Protein AF-A0A4Q5QQH4-F1 (afdb_monomer_lite)

Foldseek 3Di:
DQVLLVQQCQDPLANLHGPADPVDGDCVVRVSVVVRDDDDDDADPPRDDDDDPNDRDDDDDPDDDDDDDDDDDDLVCLLVVLVNQLSNCCVPPVVVNVVSSVVSVVVSVVRVVVVVVD

Sequence (118 aa):
MPDQMPFLYPRADNQKASSANTSAPDYAQFPLFREAKAVRVTVEEGATILFPTKWWHTTKTHEPSILVGRVHLNEWNWTDFNRDNFELRRHKHPAVALATLAYGTVLGHWLKMQEKFA

pLDDT: mean 92.75, std 4.62, range [63.94, 97.62]

Radius of gyration: 17.7 Å; chains: 1; bounding box: 36×33×48 Å

Structure (mmCIF, N/CA/C/O backbone):
data_AF-A0A4Q5QQH4-F1
#
_entry.id   AF-A0A4Q5QQH4-F1
#
loop_
_atom_site.group_PDB
_atom_site.id
_atom_site.type_symbol
_atom_site.label_atom_id
_atom_site.label_alt_id
_atom_site.label_comp_id
_atom_site.label_asym_id
_atom_site.label_entity_id
_atom_site.label_seq_id
_atom_site.pdbx_PDB_ins_code
_atom_site.Cartn_x
_atom_site.Cartn_y
_atom_site.Cartn_z
_atom_site.occupancy
_atom_site.B_iso_or_equiv
_atom_site.auth_seq_id
_atom_site.auth_comp_id
_atom_site.auth_asym_id
_atom_site.auth_atom_id
_atom_site.pdbx_PDB_model_num
ATOM 1 N N . MET A 1 1 ? -3.219 -4.199 -4.464 1.00 83.44 1 MET A N 1
ATOM 2 C CA . MET A 1 1 ? -3.555 -5.347 -3.590 1.00 83.44 1 MET A CA 1
ATOM 3 C C . MET A 1 1 ? -2.274 -6.038 -3.109 1.00 83.44 1 MET A C 1
ATOM 5 O O . MET A 1 1 ? -1.259 -5.861 -3.779 1.00 83.44 1 MET A O 1
ATOM 9 N N . PRO A 1 2 ? -2.261 -6.766 -1.974 1.00 87.69 2 PRO A N 1
ATOM 10 C CA . PRO A 1 2 ? -1.042 -7.385 -1.430 1.00 87.69 2 PRO A CA 1
ATOM 11 C C . PRO A 1 2 ? -0.406 -8.454 -2.339 1.00 87.69 2 PRO A C 1
ATOM 13 O O . PRO A 1 2 ? 0.814 -8.529 -2.435 1.00 87.69 2 PRO A O 1
ATOM 16 N N . ASP A 1 3 ? -1.222 -9.223 -3.059 1.00 92.81 3 ASP A N 1
ATOM 17 C CA . ASP A 1 3 ? -0.831 -10.233 -4.058 1.00 92.81 3 ASP A CA 1
ATOM 18 C C . ASP A 1 3 ? -0.069 -9.650 -5.258 1.00 92.81 3 ASP A C 1
ATOM 20 O O . ASP A 1 3 ? 0.637 -10.371 -5.954 1.00 92.81 3 ASP A O 1
ATOM 24 N N . GLN A 1 4 ? -0.160 -8.337 -5.475 1.00 93.50 4 GLN A N 1
ATOM 25 C CA . GLN A 1 4 ? 0.539 -7.646 -6.559 1.00 93.50 4 GLN A CA 1
ATOM 26 C C . GLN A 1 4 ? 2.021 -7.392 -6.241 1.00 93.50 4 GLN A C 1
ATOM 28 O O . GLN A 1 4 ? 2.754 -6.944 -7.116 1.00 93.50 4 GLN A O 1
ATOM 33 N N . MET A 1 5 ? 2.482 -7.663 -5.010 1.00 92.75 5 MET A N 1
ATOM 34 C CA . MET A 1 5 ? 3.855 -7.389 -4.559 1.00 92.75 5 MET A CA 1
ATOM 35 C C . MET A 1 5 ? 4.956 -7.848 -5.541 1.00 92.75 5 MET A C 1
ATOM 37 O O . MET A 1 5 ? 5.870 -7.053 -5.770 1.00 92.75 5 MET A O 1
ATOM 41 N N . PRO A 1 6 ? 4.893 -9.043 -6.170 1.00 94.12 6 PRO A N 1
ATOM 42 C CA . PRO A 1 6 ? 5.919 -9.479 -7.124 1.00 94.12 6 PRO A CA 1
ATOM 43 C C . PRO A 1 6 ? 6.061 -8.569 -8.353 1.00 94.12 6 PRO A C 1
ATOM 45 O O . PRO A 1 6 ? 7.127 -8.517 -8.960 1.00 94.12 6 PRO A O 1
ATOM 48 N N . PHE A 1 7 ? 5.009 -7.830 -8.707 1.00 96.94 7 PHE A N 1
ATOM 49 C CA . PHE A 1 7 ? 4.978 -6.930 -9.861 1.00 96.94 7 PHE A CA 1
ATOM 50 C C . PHE A 1 7 ? 5.424 -5.504 -9.518 1.00 96.94 7 PHE A C 1
ATOM 52 O O . PHE A 1 7 ? 5.631 -4.698 -10.418 1.00 96.94 7 PHE A O 1
ATOM 59 N N . LEU A 1 8 ? 5.559 -5.171 -8.228 1.00 96.25 8 LEU A N 1
ATOM 60 C CA . LEU A 1 8 ? 5.728 -3.796 -7.737 1.00 96.25 8 LEU A CA 1
ATOM 61 C C . LEU A 1 8 ? 7.153 -3.466 -7.278 1.00 96.25 8 LEU A C 1
ATOM 63 O O . LEU A 1 8 ? 7.395 -2.364 -6.800 1.00 96.25 8 LEU A O 1
ATOM 67 N N . TYR A 1 9 ? 8.097 -4.397 -7.429 1.00 96.19 9 TYR A N 1
ATOM 68 C CA . TYR A 1 9 ? 9.531 -4.176 -7.197 1.00 96.19 9 TYR A CA 1
ATOM 69 C C . TYR A 1 9 ? 9.860 -3.404 -5.899 1.00 96.19 9 TYR A C 1
ATOM 71 O O . TYR A 1 9 ? 10.420 -2.301 -5.971 1.00 96.19 9 TYR A O 1
ATOM 79 N N . PRO A 1 10 ? 9.527 -3.947 -4.709 1.00 94.12 10 PRO A N 1
ATOM 80 C CA . PRO A 1 10 ? 9.810 -3.293 -3.434 1.00 94.12 10 PRO A CA 1
ATOM 81 C C . PRO A 1 10 ? 11.286 -2.914 -3.306 1.00 94.12 10 PRO A C 1
ATOM 83 O O . PRO A 1 10 ? 12.171 -3.705 -3.639 1.00 94.12 10 PRO A O 1
ATOM 86 N N . ARG A 1 11 ? 11.569 -1.710 -2.811 1.00 92.25 11 ARG A N 1
ATOM 87 C CA . ARG A 1 11 ? 12.949 -1.264 -2.622 1.00 92.25 11 ARG A CA 1
ATOM 88 C C . ARG A 1 11 ? 13.611 -2.030 -1.479 1.00 92.25 11 ARG A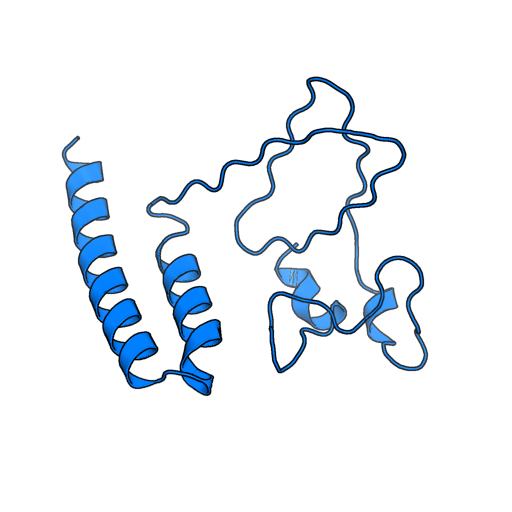 C 1
ATOM 90 O O . ARG A 1 11 ? 12.988 -2.309 -0.456 1.00 92.25 11 ARG A O 1
ATOM 97 N N . ALA A 1 12 ? 14.904 -2.310 -1.625 1.00 87.88 12 ALA A N 1
ATOM 98 C CA . ALA A 1 12 ? 15.679 -3.015 -0.604 1.00 87.88 12 ALA A CA 1
ATOM 99 C C . ALA A 1 12 ? 15.823 -2.211 0.705 1.00 87.88 12 ALA A C 1
ATOM 101 O O . ALA A 1 12 ? 15.874 -2.800 1.780 1.00 87.88 12 ALA A O 1
ATOM 102 N N . ASP A 1 13 ? 15.868 -0.877 0.620 1.00 86.31 13 ASP A N 1
ATOM 103 C CA . ASP A 1 13 ? 15.969 0.030 1.772 1.00 86.31 13 ASP A CA 1
ATOM 104 C C . ASP A 1 13 ? 14.614 0.310 2.440 1.00 86.31 13 ASP A C 1
ATOM 106 O O . ASP A 1 13 ? 14.558 0.632 3.628 1.00 86.31 13 ASP A O 1
ATOM 110 N N . ASN A 1 14 ? 13.522 0.188 1.684 1.00 87.69 14 ASN A N 1
ATOM 111 C CA . ASN A 1 14 ? 12.161 0.357 2.169 1.00 87.69 14 ASN A CA 1
ATOM 112 C C . ASN A 1 14 ? 11.188 -0.495 1.348 1.00 87.69 14 ASN A C 1
ATOM 114 O O . ASN A 1 14 ? 10.673 -0.059 0.317 1.00 87.69 14 ASN A O 1
ATOM 118 N N . GLN A 1 15 ? 10.859 -1.679 1.862 1.00 88.50 15 GLN A N 1
ATOM 119 C CA . GLN A 1 15 ? 9.959 -2.621 1.190 1.00 88.50 15 GLN A CA 1
ATOM 120 C C . GLN A 1 15 ? 8.512 -2.113 1.043 1.00 88.50 15 GLN A C 1
ATOM 122 O O . GLN A 1 15 ? 7.704 -2.750 0.374 1.00 88.50 15 GLN A O 1
ATOM 127 N N . LYS A 1 16 ? 8.167 -0.961 1.634 1.00 89.00 16 LYS A N 1
ATOM 128 C CA . LYS A 1 16 ? 6.860 -0.306 1.462 1.00 89.00 16 LYS A CA 1
ATOM 129 C C . LYS A 1 16 ? 6.794 0.596 0.232 1.00 89.00 16 LYS A C 1
ATOM 131 O O . LYS A 1 16 ? 5.723 1.095 -0.099 1.00 89.0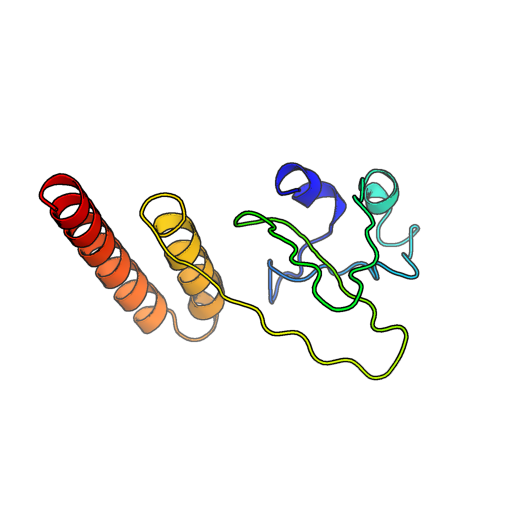0 16 LYS A O 1
ATOM 136 N N . ALA A 1 17 ? 7.930 0.849 -0.413 1.00 92.31 17 ALA A N 1
ATOM 137 C CA . ALA A 1 17 ? 8.034 1.706 -1.581 1.00 92.31 17 ALA A CA 1
ATOM 138 C C . ALA A 1 17 ? 8.454 0.889 -2.807 1.00 92.31 17 ALA A C 1
ATOM 140 O O . ALA A 1 17 ? 9.323 0.024 -2.722 1.00 92.31 17 ALA A O 1
ATOM 141 N N . SER A 1 18 ? 7.834 1.186 -3.947 1.00 95.50 18 SER A N 1
ATOM 142 C CA . SER A 1 18 ? 8.184 0.604 -5.245 1.00 95.50 18 SER A CA 1
ATOM 143 C C . SER A 1 18 ? 9.454 1.257 -5.791 1.00 95.50 18 SER A C 1
ATOM 145 O O . SER A 1 18 ? 9.663 2.461 -5.628 1.00 95.50 18 SER A O 1
ATOM 147 N N . SER A 1 19 ? 10.290 0.465 -6.457 1.00 96.00 19 SER A N 1
ATOM 148 C CA . SER A 1 19 ? 11.421 0.957 -7.255 1.00 96.00 19 SER A CA 1
ATOM 149 C C . SER A 1 19 ? 10.968 1.441 -8.635 1.00 96.00 19 SER A C 1
ATOM 151 O O . SER A 1 19 ? 11.599 2.318 -9.218 1.00 96.00 19 SER A O 1
ATOM 153 N N . ALA A 1 20 ? 9.860 0.897 -9.144 1.00 95.38 20 ALA A N 1
ATOM 154 C CA . ALA A 1 20 ? 9.259 1.318 -10.400 1.00 95.38 20 ALA A CA 1
ATOM 155 C C . ALA A 1 20 ? 8.460 2.618 -10.218 1.00 95.38 20 ALA A C 1
ATOM 157 O O . ALA A 1 20 ? 7.686 2.756 -9.262 1.00 95.38 20 ALA A O 1
ATOM 158 N N . ASN A 1 21 ? 8.605 3.549 -11.165 1.00 93.56 21 ASN A N 1
ATOM 159 C CA . ASN A 1 21 ? 7.742 4.724 -11.263 1.00 93.56 21 ASN A CA 1
ATOM 160 C C . ASN A 1 21 ? 6.335 4.290 -11.700 1.00 93.56 21 ASN A C 1
ATOM 162 O O . ASN A 1 21 ? 6.151 3.762 -12.791 1.00 93.56 21 ASN A O 1
ATOM 166 N N . THR A 1 22 ? 5.332 4.536 -10.861 1.00 91.88 22 THR A N 1
ATOM 167 C CA . THR A 1 22 ? 3.946 4.106 -11.100 1.00 91.88 22 THR A CA 1
ATOM 168 C C . THR A 1 22 ? 3.221 4.925 -12.172 1.00 91.88 22 THR A C 1
ATOM 170 O O . THR A 1 22 ? 2.243 4.449 -12.745 1.00 91.88 22 THR A O 1
ATOM 173 N N . SER A 1 23 ? 3.677 6.153 -12.440 1.00 91.00 23 SER A N 1
ATOM 174 C CA . SER A 1 23 ? 3.064 7.080 -13.404 1.00 91.00 23 SER A CA 1
ATOM 175 C C . SER A 1 23 ? 3.668 6.977 -14.806 1.00 91.00 23 SER A C 1
ATOM 177 O O . SER A 1 23 ? 2.969 7.185 -15.794 1.00 91.00 23 SER A O 1
ATOM 179 N N . ALA A 1 24 ? 4.950 6.619 -14.880 1.00 94.69 24 ALA A N 1
ATOM 180 C CA . ALA A 1 24 ? 5.704 6.414 -16.111 1.00 94.69 24 ALA A CA 1
ATOM 181 C C . ALA A 1 24 ? 6.696 5.248 -15.911 1.00 94.69 24 ALA A C 1
ATOM 183 O O . ALA A 1 24 ? 7.871 5.496 -15.629 1.00 94.69 24 ALA A O 1
ATOM 184 N N . PRO A 1 25 ? 6.233 3.984 -15.973 1.00 95.56 25 PRO A N 1
ATOM 185 C CA . PRO A 1 25 ? 7.071 2.828 -15.666 1.00 95.56 25 PRO A CA 1
ATOM 186 C C . PRO A 1 25 ? 8.101 2.564 -16.766 1.00 95.56 25 PRO A C 1
ATOM 188 O O . PRO A 1 25 ? 7.750 2.490 -17.945 1.00 95.56 25 PRO A O 1
ATOM 191 N N . ASP A 1 26 ? 9.358 2.344 -16.378 1.00 97.19 26 ASP A N 1
ATOM 192 C CA . ASP A 1 26 ? 10.369 1.779 -17.273 1.00 97.19 26 ASP A CA 1
ATOM 193 C C . ASP A 1 26 ? 10.186 0.259 -17.335 1.00 97.19 26 ASP A C 1
ATOM 195 O O . ASP A 1 26 ? 10.615 -0.479 -16.450 1.00 97.19 26 ASP A O 1
ATOM 199 N N . TYR A 1 27 ? 9.529 -0.222 -18.388 1.00 97.31 27 TYR A N 1
ATOM 200 C CA . TYR A 1 27 ? 9.288 -1.652 -18.571 1.00 97.31 27 TYR A CA 1
ATOM 201 C C . TYR A 1 27 ? 10.508 -2.440 -19.065 1.00 97.31 27 TYR A C 1
ATOM 203 O O . TYR A 1 27 ? 10.446 -3.668 -19.081 1.00 97.31 27 TYR A O 1
ATOM 211 N N . ALA A 1 28 ? 11.588 -1.779 -19.496 1.00 97.62 28 ALA A N 1
ATOM 212 C CA . ALA A 1 28 ? 12.844 -2.469 -19.776 1.00 97.62 28 ALA A CA 1
ATOM 213 C C . ALA A 1 28 ? 13.534 -2.842 -18.457 1.00 97.62 28 ALA A C 1
ATOM 215 O O . ALA A 1 28 ? 14.019 -3.963 -18.311 1.00 97.62 28 ALA A O 1
ATOM 216 N N . GLN A 1 29 ? 13.501 -1.935 -17.475 1.00 96.88 29 GLN A N 1
ATOM 217 C CA . GLN A 1 29 ? 14.034 -2.177 -16.133 1.00 96.88 29 GLN A CA 1
ATOM 218 C C . GLN A 1 29 ? 13.084 -3.004 -15.243 1.00 96.88 29 GLN A C 1
ATOM 220 O O . GLN A 1 29 ? 13.539 -3.852 -14.474 1.00 96.88 29 GLN A O 1
ATOM 225 N N . PHE A 1 30 ? 11.769 -2.786 -15.352 1.00 97.62 30 PHE A N 1
ATOM 226 C CA . PHE A 1 30 ? 10.730 -3.388 -14.504 1.00 97.62 30 PHE A CA 1
ATOM 227 C C . PHE A 1 30 ? 9.662 -4.129 -15.335 1.00 97.62 30 PHE A C 1
ATOM 229 O O . PHE A 1 30 ? 8.486 -3.750 -15.330 1.00 97.62 30 PHE A O 1
ATOM 236 N N . PRO A 1 31 ? 10.028 -5.193 -16.073 1.00 97.44 31 PRO A N 1
ATOM 237 C CA . PRO A 1 31 ? 9.136 -5.840 -17.039 1.00 97.44 31 PRO A CA 1
ATOM 238 C C . PRO A 1 31 ? 7.853 -6.421 -16.429 1.00 97.44 31 PRO A C 1
ATOM 240 O O . PRO A 1 31 ? 6.795 -6.342 -17.052 1.00 97.44 31 PRO A O 1
ATOM 243 N N . LEU A 1 32 ? 7.912 -6.947 -15.201 1.00 97.12 32 LEU A N 1
ATOM 244 C CA . LEU A 1 32 ? 6.760 -7.529 -14.503 1.00 97.12 32 LEU A CA 1
ATOM 245 C C . LEU A 1 32 ? 5.724 -6.479 -14.088 1.00 97.12 32 LEU A C 1
ATOM 247 O O . LEU A 1 32 ? 4.584 -6.834 -13.805 1.00 97.12 32 LEU A O 1
ATOM 251 N N . PHE A 1 33 ? 6.077 -5.189 -14.096 1.00 97.00 33 PHE A N 1
ATOM 252 C CA . PHE A 1 33 ? 5.145 -4.115 -13.751 1.00 97.00 33 PHE A CA 1
ATOM 253 C C . PHE A 1 33 ? 3.990 -4.016 -14.762 1.00 97.00 33 PHE A C 1
ATOM 255 O O . PHE A 1 33 ? 2.936 -3.477 -14.440 1.00 97.00 33 PHE A O 1
ATOM 262 N N . ARG A 1 34 ? 4.149 -4.586 -15.968 1.00 96.38 34 ARG A N 1
ATOM 263 C CA . ARG A 1 34 ? 3.069 -4.723 -16.963 1.00 96.38 34 ARG A CA 1
ATOM 264 C C . ARG A 1 34 ? 1.892 -5.559 -16.461 1.00 96.38 34 ARG A C 1
ATOM 266 O O . ARG A 1 34 ? 0.765 -5.316 -16.876 1.00 96.38 34 ARG A O 1
ATOM 273 N N . GLU A 1 35 ? 2.154 -6.504 -15.562 1.00 96.88 35 GLU A N 1
ATOM 274 C CA . GLU A 1 35 ? 1.139 -7.395 -14.993 1.00 96.88 35 GLU A CA 1
ATOM 275 C C . GLU A 1 35 ? 0.442 -6.786 -13.767 1.00 96.88 35 GLU A C 1
ATOM 277 O O . GLU A 1 35 ? -0.555 -7.327 -13.279 1.00 96.88 35 GLU A O 1
ATOM 282 N N . ALA A 1 36 ? 0.940 -5.650 -13.264 1.00 95.75 36 ALA A N 1
ATOM 283 C CA . ALA A 1 36 ? 0.368 -4.986 -12.105 1.00 95.75 36 ALA A CA 1
ATOM 284 C C . ALA A 1 36 ? -1.023 -4.416 -12.433 1.00 95.75 36 ALA A C 1
ATOM 286 O O . ALA A 1 36 ? -1.193 -3.557 -13.301 1.00 95.75 36 ALA A O 1
ATOM 287 N N . LYS A 1 37 ? -2.036 -4.855 -11.685 1.00 94.31 37 LYS A N 1
ATOM 288 C CA . LYS A 1 37 ? -3.423 -4.395 -11.811 1.00 94.31 37 LYS A CA 1
ATOM 289 C C . LYS A 1 37 ? -3.730 -3.343 -10.753 1.00 94.31 37 LYS A C 1
ATOM 291 O O . LYS A 1 37 ? -3.633 -3.596 -9.551 1.00 94.31 37 LYS A O 1
ATOM 296 N N . ALA A 1 38 ? -4.142 -2.163 -11.211 1.00 92.38 38 ALA A N 1
ATOM 297 C CA . ALA A 1 38 ? -4.508 -1.046 -10.352 1.00 92.38 38 ALA A CA 1
ATOM 298 C C . ALA A 1 38 ? -6.023 -0.819 -10.343 1.00 92.38 38 ALA A C 1
ATOM 300 O O . ALA A 1 38 ? -6.654 -0.745 -11.395 1.00 92.38 38 ALA A O 1
ATOM 301 N N . VAL A 1 39 ? -6.579 -0.618 -9.149 1.00 93.25 39 VAL A N 1
ATOM 302 C CA . VAL A 1 39 ? -7.870 0.058 -8.984 1.00 93.25 39 VAL A CA 1
ATOM 303 C C . VAL A 1 39 ? -7.582 1.557 -8.975 1.00 93.25 39 VAL A C 1
ATOM 305 O O . VAL A 1 39 ? -6.744 2.012 -8.198 1.00 93.25 39 VAL A O 1
ATOM 308 N N . ARG A 1 40 ? -8.232 2.317 -9.862 1.00 94.31 40 ARG A N 1
ATOM 309 C CA . ARG A 1 40 ? -8.068 3.774 -9.969 1.00 94.31 40 ARG A CA 1
ATOM 310 C C . ARG A 1 40 ? -9.361 4.464 -9.566 1.00 94.31 40 ARG A C 1
ATOM 312 O O . ARG A 1 40 ? -10.427 4.084 -10.038 1.00 94.31 40 ARG A O 1
ATOM 319 N N . VAL A 1 41 ? -9.242 5.470 -8.711 1.00 94.88 41 VAL A N 1
ATOM 320 C CA . VAL A 1 41 ? -10.360 6.275 -8.221 1.00 94.88 41 VAL A CA 1
ATOM 321 C C . VAL A 1 41 ? -9.904 7.721 -8.067 1.00 94.88 41 VAL A C 1
ATOM 323 O O . VAL A 1 41 ? -8.772 7.963 -7.644 1.00 94.88 41 VAL A O 1
ATOM 326 N N . THR A 1 42 ? -10.780 8.661 -8.410 1.00 96.00 42 THR A N 1
ATOM 327 C CA . THR A 1 42 ? -10.632 10.072 -8.042 1.00 96.00 42 THR A CA 1
ATOM 328 C C . THR A 1 42 ? -11.422 10.298 -6.761 1.00 96.00 42 THR A C 1
ATOM 330 O O . THR A 1 42 ? -12.584 9.903 -6.673 1.00 96.00 42 THR A O 1
ATOM 333 N N . VAL A 1 43 ? -10.770 10.860 -5.745 1.00 96.00 43 VAL A N 1
ATOM 334 C CA . VAL A 1 43 ? -11.403 11.160 -4.457 1.00 96.00 43 VAL A CA 1
ATOM 335 C C . VAL A 1 43 ? -11.806 12.623 -4.471 1.00 96.00 43 VAL A C 1
ATOM 337 O O . VAL A 1 43 ? -10.945 13.493 -4.387 1.00 96.00 43 VAL A O 1
ATOM 340 N N . GLU A 1 44 ? -13.105 12.856 -4.602 1.00 96.38 44 GLU A N 1
ATOM 341 C CA . GLU A 1 44 ? -13.701 14.192 -4.569 1.00 96.38 44 GLU A CA 1
ATOM 342 C C . GLU A 1 44 ? -13.904 14.681 -3.126 1.00 96.38 44 GLU A C 1
ATOM 344 O O . GLU A 1 44 ? -13.797 13.913 -2.162 1.00 96.38 44 GLU A O 1
ATOM 349 N N . GLU A 1 45 ? -14.225 15.965 -2.964 1.00 96.81 45 GLU A N 1
ATOM 350 C CA . GLU A 1 45 ? -14.543 16.551 -1.661 1.00 96.81 45 GLU A CA 1
ATOM 351 C C . GLU A 1 45 ? -15.655 15.768 -0.937 1.00 96.81 45 GLU A C 1
ATOM 353 O O . GLU A 1 45 ? -16.664 15.371 -1.521 1.00 96.81 45 GLU A O 1
ATOM 358 N N . GLY A 1 46 ? -15.455 15.514 0.360 1.00 96.62 46 GLY A N 1
ATOM 359 C CA . GLY A 1 46 ? -16.389 14.754 1.195 1.00 96.62 46 GLY A CA 1
ATOM 360 C C . GLY A 1 46 ? -16.344 13.234 0.995 1.00 96.62 46 GLY A C 1
ATOM 361 O O . GLY A 1 46 ? -16.897 12.499 1.817 1.00 96.62 46 GLY A O 1
ATOM 362 N N . ALA A 1 47 ? -15.659 12.728 -0.036 1.00 96.56 47 ALA A N 1
ATOM 363 C CA . ALA A 1 47 ? -15.504 11.295 -0.236 1.00 96.56 47 ALA A CA 1
ATOM 364 C C . ALA A 1 47 ? -14.513 10.689 0.769 1.00 96.56 47 ALA A C 1
ATOM 366 O O . ALA A 1 47 ? -13.512 11.289 1.159 1.00 96.56 47 ALA A O 1
ATOM 367 N N . THR A 1 48 ? -14.784 9.449 1.171 1.00 95.56 48 THR A N 1
ATOM 368 C CA . THR A 1 48 ? -13.894 8.663 2.029 1.00 95.56 48 THR A CA 1
ATOM 369 C C . THR A 1 48 ? -13.470 7.406 1.292 1.00 95.56 48 THR A C 1
ATOM 371 O O . THR A 1 48 ? -14.308 6.673 0.769 1.00 95.56 48 THR A O 1
ATOM 374 N N . ILE A 1 49 ? -12.167 7.135 1.287 1.00 95.19 49 ILE A N 1
ATOM 375 C CA . ILE A 1 49 ? -11.613 5.876 0.793 1.00 95.19 49 ILE A CA 1
ATOM 376 C C . ILE A 1 49 ? -11.055 5.054 1.948 1.00 95.19 49 ILE A C 1
ATOM 378 O O . ILE A 1 49 ? -10.452 5.585 2.880 1.00 95.19 49 ILE A O 1
ATOM 382 N N . LEU A 1 50 ? -11.235 3.739 1.859 1.00 93.44 50 LEU A N 1
ATOM 383 C CA . LEU A 1 50 ? -10.647 2.772 2.773 1.00 93.44 50 LEU A CA 1
ATOM 384 C C . LEU A 1 50 ? -9.821 1.783 1.960 1.00 93.44 50 LEU A C 1
ATOM 386 O O . LEU A 1 50 ? -10.318 1.179 1.012 1.00 93.44 50 LEU A O 1
ATOM 390 N N . PHE A 1 51 ? -8.567 1.596 2.356 1.00 91.06 51 PHE A N 1
ATOM 391 C 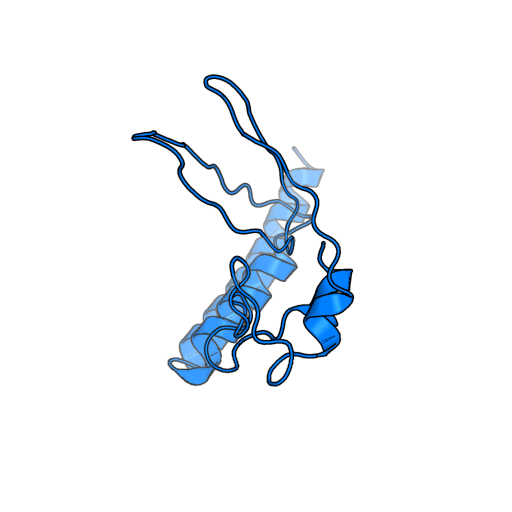CA . PHE A 1 51 ? -7.720 0.531 1.838 1.00 91.06 51 PHE A CA 1
ATOM 392 C C . PHE A 1 51 ? -7.193 -0.309 3.011 1.00 91.06 51 PHE A C 1
ATOM 394 O O . PHE A 1 51 ? -6.666 0.248 3.977 1.00 91.06 51 PHE A O 1
ATOM 401 N N . PRO A 1 52 ? -7.352 -1.643 2.965 1.00 91.00 52 PRO A N 1
ATOM 402 C CA . PRO A 1 52 ? -6.851 -2.538 4.001 1.00 91.00 52 PRO A CA 1
ATOM 403 C C . PRO A 1 52 ? -5.330 -2.486 4.186 1.00 91.00 52 PRO A C 1
ATOM 405 O O . PRO A 1 52 ? -4.570 -2.050 3.318 1.00 91.00 52 PRO A O 1
ATOM 408 N N . THR A 1 53 ? -4.871 -3.017 5.319 1.00 91.56 53 THR A N 1
ATOM 409 C CA . THR A 1 53 ? -3.446 -3.220 5.608 1.00 91.56 53 THR A CA 1
ATOM 410 C C . THR A 1 53 ? -2.747 -3.962 4.456 1.00 91.56 53 THR A C 1
ATOM 412 O O . THR A 1 53 ? -3.330 -4.842 3.823 1.00 91.56 53 THR A O 1
ATOM 415 N N . LYS A 1 54 ? -1.491 -3.587 4.168 1.00 90.81 54 LYS A N 1
ATOM 416 C CA . LYS A 1 54 ? -0.649 -4.092 3.057 1.00 90.81 54 LYS A CA 1
ATOM 417 C C . LYS A 1 54 ? -1.112 -3.748 1.636 1.00 90.81 54 LYS A C 1
ATOM 419 O O . LYS A 1 54 ? -0.489 -4.192 0.670 1.00 90.81 54 LYS A O 1
ATOM 424 N N . TRP A 1 55 ? -2.159 -2.944 1.458 1.00 93.69 55 TRP A N 1
ATOM 425 C CA . TRP A 1 55 ? -2.505 -2.473 0.122 1.00 93.69 55 TRP A CA 1
ATOM 426 C C . TRP A 1 55 ? -1.519 -1.420 -0.373 1.00 93.69 55 TRP A C 1
ATOM 428 O O . TRP A 1 55 ? -1.404 -0.323 0.175 1.00 93.69 55 TRP A O 1
ATOM 438 N N . TRP A 1 56 ? -0.850 -1.757 -1.470 1.00 94.25 56 TRP A N 1
ATOM 439 C CA . TRP A 1 56 ? -0.101 -0.808 -2.278 1.00 94.25 56 TRP A CA 1
ATOM 440 C C . TRP A 1 56 ? -1.026 0.274 -2.825 1.00 94.25 56 TRP A C 1
ATOM 442 O O . TRP A 1 56 ? -2.074 -0.035 -3.398 1.00 94.25 56 TRP A O 1
ATOM 452 N N . HIS A 1 57 ? -0.620 1.526 -2.659 1.00 94.56 57 HIS A N 1
ATOM 453 C CA . HIS A 1 57 ? -1.339 2.688 -3.154 1.00 94.56 57 HIS A CA 1
ATOM 454 C C . HIS A 1 57 ? -0.350 3.797 -3.517 1.00 94.56 57 HIS A C 1
ATOM 456 O O . HIS A 1 57 ? 0.766 3.871 -3.004 1.00 94.56 57 HIS A O 1
ATOM 462 N N . THR A 1 58 ? -0.770 4.649 -4.441 1.00 94.56 58 THR A N 1
ATOM 463 C CA . THR A 1 58 ? -0.059 5.855 -4.850 1.00 94.56 58 THR A CA 1
ATOM 464 C C . THR A 1 58 ? -1.109 6.921 -5.121 1.00 94.56 58 THR A C 1
ATOM 466 O O . THR A 1 58 ? -2.195 6.600 -5.607 1.00 94.56 58 THR A O 1
ATOM 469 N N . THR A 1 59 ? -0.799 8.168 -4.791 1.00 94.19 59 THR A N 1
ATOM 470 C CA . THR A 1 59 ? -1.737 9.284 -4.916 1.00 94.19 59 THR A CA 1
ATOM 471 C C . THR A 1 59 ? -1.113 10.350 -5.795 1.00 94.19 59 THR A C 1
ATOM 473 O O . THR A 1 59 ? 0.068 10.668 -5.653 1.00 94.19 59 THR A O 1
ATOM 476 N N . LYS A 1 60 ? -1.918 10.914 -6.693 1.00 94.44 60 LYS A N 1
ATOM 477 C CA . LYS A 1 60 ? -1.570 12.097 -7.471 1.00 94.44 60 LYS A CA 1
ATOM 478 C C . LYS A 1 60 ? -2.584 13.187 -7.156 1.00 94.44 60 LYS A C 1
ATOM 480 O O . LYS A 1 60 ? -3.777 12.992 -7.355 1.00 94.44 60 LYS A O 1
ATOM 485 N N . THR A 1 61 ? -2.097 14.321 -6.677 1.00 95.00 61 THR A N 1
ATOM 486 C CA . THR A 1 61 ? -2.911 15.514 -6.441 1.00 95.00 61 THR A CA 1
ATOM 487 C C . THR A 1 61 ? -3.089 16.269 -7.760 1.00 95.00 61 THR A C 1
ATOM 489 O O . THR A 1 61 ? -2.103 16.542 -8.446 1.00 95.00 61 THR A O 1
ATOM 492 N N . HIS A 1 62 ? -4.335 16.559 -8.141 1.00 94.12 62 HIS A N 1
ATOM 493 C CA . HIS A 1 62 ? -4.672 17.243 -9.398 1.00 94.12 62 HIS A CA 1
ATOM 494 C C . HIS A 1 62 ? -4.747 18.769 -9.245 1.00 94.12 62 HIS A C 1
ATOM 496 O O . HIS A 1 62 ? -4.423 19.494 -10.181 1.00 94.12 62 HIS A O 1
ATOM 502 N N . GLU A 1 63 ? -5.113 19.236 -8.055 1.00 95.56 63 GLU A N 1
ATOM 503 C CA . GLU A 1 63 ? -5.282 20.638 -7.674 1.00 95.56 63 GLU A CA 1
ATOM 504 C C . GLU A 1 63 ? -5.004 20.798 -6.168 1.00 95.56 63 GLU A C 1
ATOM 506 O O . GLU A 1 63 ? -4.930 19.786 -5.467 1.00 95.56 63 GLU A O 1
ATOM 511 N N . PRO A 1 64 ? -4.812 22.016 -5.632 1.00 96.50 64 PRO A N 1
ATOM 512 C CA . PRO A 1 64 ? -4.593 22.205 -4.199 1.00 96.50 64 PRO A CA 1
ATOM 513 C C . PRO A 1 64 ? -5.719 21.588 -3.353 1.00 96.50 64 PRO A C 1
ATOM 515 O O . PRO A 1 64 ? -6.867 22.005 -3.444 1.00 96.50 64 PRO A O 1
ATOM 518 N N . SER A 1 65 ? -5.384 20.609 -2.508 1.00 96.06 65 SER A N 1
ATOM 519 C CA . SER A 1 65 ? -6.362 19.832 -1.738 1.00 96.06 65 SER A CA 1
ATOM 520 C C . SER A 1 65 ? -5.851 19.490 -0.333 1.00 96.06 65 SER A C 1
ATOM 522 O O . SER A 1 65 ? -4.642 19.388 -0.111 1.00 96.06 65 SER A O 1
ATOM 524 N N . ILE A 1 66 ? -6.766 19.237 0.610 1.00 95.44 66 ILE A N 1
ATOM 525 C CA . ILE A 1 66 ? -6.456 18.736 1.961 1.00 95.44 66 ILE A CA 1
ATOM 526 C C . ILE A 1 66 ? -7.112 17.366 2.140 1.00 95.44 66 ILE A C 1
ATOM 528 O O . ILE A 1 66 ? -8.304 17.210 1.894 1.00 95.44 66 ILE A O 1
ATOM 532 N N . LEU A 1 67 ? -6.339 16.381 2.602 1.00 94.62 67 LEU A N 1
ATOM 533 C CA . LEU A 1 67 ? -6.831 15.044 2.933 1.00 94.62 67 LEU A CA 1
ATOM 534 C C . LEU A 1 67 ? -6.443 14.691 4.368 1.00 94.62 67 LEU A C 1
ATOM 536 O O . LEU A 1 67 ? -5.288 14.851 4.764 1.00 94.62 67 LEU A O 1
ATOM 540 N N . VAL A 1 68 ? -7.403 14.173 5.132 1.00 95.12 68 VAL A N 1
ATOM 541 C CA . VAL A 1 68 ? -7.178 13.669 6.489 1.00 95.12 68 VAL A CA 1
ATOM 542 C C . VAL A 1 68 ? -7.301 12.152 6.472 1.00 95.12 68 VAL A C 1
ATOM 544 O O . VAL A 1 68 ? -8.346 11.604 6.136 1.00 95.12 68 VAL A O 1
ATOM 547 N N . GLY A 1 69 ? -6.215 11.470 6.831 1.00 93.31 69 GLY A N 1
ATOM 548 C CA . GLY A 1 69 ? -6.167 10.015 6.934 1.00 93.31 69 GLY A CA 1
ATOM 549 C C . GLY A 1 69 ? -6.086 9.554 8.386 1.00 93.31 69 GLY A C 1
ATOM 550 O O . GLY A 1 69 ? -5.403 10.172 9.204 1.00 93.31 69 GLY A O 1
ATOM 551 N N . ARG A 1 70 ? -6.736 8.429 8.698 1.00 93.56 70 ARG A N 1
ATOM 552 C CA . ARG A 1 70 ? -6.597 7.740 9.986 1.00 93.56 70 ARG A CA 1
ATOM 553 C C . ARG A 1 70 ? -6.091 6.324 9.766 1.00 93.56 70 ARG A C 1
ATOM 555 O O . ARG A 1 70 ? -6.708 5.549 9.043 1.00 93.56 70 ARG A O 1
ATOM 562 N N . VAL A 1 71 ? -5.004 5.971 10.445 1.00 91.75 71 VAL A N 1
ATOM 563 C CA . VAL A 1 71 ? -4.565 4.577 10.563 1.00 91.75 71 VAL A CA 1
ATOM 564 C C . VAL A 1 71 ? -5.189 4.005 11.828 1.00 91.75 71 VAL A C 1
ATOM 566 O O . VAL A 1 71 ? -4.977 4.535 12.918 1.00 91.75 71 VAL A O 1
ATOM 569 N N . HIS A 1 72 ? -5.980 2.947 11.681 1.00 91.44 72 HIS A N 1
ATOM 570 C CA . HIS A 1 72 ? -6.600 2.254 12.802 1.00 91.44 72 HIS A CA 1
ATOM 571 C C . HIS A 1 72 ? -5.924 0.899 13.007 1.00 91.44 72 HIS A C 1
ATOM 573 O O . HIS A 1 72 ? -5.847 0.095 12.076 1.00 91.44 72 HIS A O 1
ATOM 579 N N . LEU A 1 73 ? -5.413 0.669 14.216 1.00 91.19 73 LEU A N 1
ATOM 580 C CA . LEU A 1 73 ? -4.799 -0.594 14.609 1.00 91.19 73 LEU A CA 1
ATOM 581 C C . LEU A 1 73 ? -5.785 -1.398 15.452 1.00 91.19 73 LEU A C 1
ATOM 583 O O . LEU A 1 73 ? -6.419 -0.842 16.344 1.00 91.19 73 LEU A O 1
ATOM 587 N N . ASN A 1 74 ? -5.899 -2.687 15.157 1.00 89.81 74 ASN A N 1
ATOM 588 C CA . ASN A 1 74 ? -6.761 -3.634 15.861 1.00 89.81 74 ASN A CA 1
ATOM 589 C C . ASN A 1 74 ? -6.155 -5.045 15.794 1.00 89.81 74 ASN A C 1
ATOM 591 O O . ASN A 1 74 ? -5.081 -5.238 15.213 1.00 89.81 74 ASN A O 1
ATOM 595 N N . GLU A 1 75 ? -6.853 -6.039 16.351 1.00 88.06 75 GLU A N 1
ATOM 596 C CA . GLU A 1 75 ? -6.401 -7.436 16.359 1.00 88.06 75 GLU A CA 1
ATOM 597 C C . GLU A 1 75 ? -5.941 -7.938 14.975 1.00 88.06 75 GLU A C 1
ATOM 599 O O . GLU A 1 75 ? -4.920 -8.619 14.866 1.00 88.06 75 GLU A O 1
ATOM 604 N N . TRP A 1 76 ? -6.652 -7.569 13.906 1.00 88.44 76 TRP A N 1
ATOM 605 C CA . TRP A 1 76 ? -6.426 -8.098 12.560 1.00 88.44 76 TRP A CA 1
ATOM 606 C C . TRP A 1 76 ? -5.129 -7.620 11.911 1.00 88.44 76 TRP A C 1
ATOM 608 O O . TRP A 1 76 ? -4.583 -8.322 11.061 1.00 88.44 76 TRP A O 1
ATOM 618 N N . ASN A 1 77 ? -4.631 -6.435 12.276 1.00 92.19 77 ASN A N 1
ATOM 619 C CA . ASN A 1 77 ? -3.465 -5.829 11.625 1.00 92.19 77 ASN A CA 1
ATOM 620 C C . ASN A 1 77 ? -2.273 -5.571 12.557 1.00 92.19 77 ASN A C 1
ATOM 622 O O . ASN A 1 77 ? -1.196 -5.202 12.083 1.00 92.19 77 ASN A O 1
ATOM 626 N N . TRP A 1 78 ? -2.428 -5.808 13.861 1.00 93.06 78 TRP A N 1
ATOM 627 C CA . TRP A 1 78 ? -1.399 -5.546 14.865 1.00 93.06 78 TRP A CA 1
ATOM 628 C C . TRP A 1 78 ? -0.091 -6.308 14.612 1.00 93.06 78 TRP A C 1
ATOM 630 O O . TRP A 1 78 ? 1.000 -5.736 14.676 1.00 93.06 78 TRP A O 1
ATOM 640 N N . THR A 1 79 ? -0.184 -7.597 14.277 1.00 93.19 79 THR A N 1
ATOM 641 C CA . THR A 1 79 ? 0.996 -8.432 13.998 1.00 93.19 79 THR A CA 1
ATOM 642 C C . THR A 1 79 ? 1.769 -7.924 12.783 1.00 93.19 79 THR A C 1
ATOM 644 O O . THR A 1 79 ? 2.997 -7.833 12.826 1.00 93.19 79 THR A O 1
ATOM 647 N N . ASP A 1 80 ? 1.056 -7.536 11.725 1.00 92.62 80 ASP A N 1
ATOM 648 C CA . ASP A 1 80 ? 1.656 -6.980 10.513 1.00 92.62 80 ASP A CA 1
ATOM 649 C C . ASP A 1 80 ? 2.314 -5.627 10.782 1.00 92.62 80 ASP A C 1
ATOM 651 O O . ASP A 1 80 ? 3.452 -5.401 10.376 1.00 92.62 80 ASP A O 1
ATOM 655 N N . PHE A 1 81 ? 1.649 -4.756 11.545 1.00 92.56 81 PHE A N 1
ATOM 656 C CA . PHE A 1 81 ? 2.208 -3.476 11.972 1.00 92.56 81 PHE A CA 1
ATOM 657 C C . PHE A 1 81 ? 3.522 -3.647 12.750 1.00 92.56 81 PHE A C 1
ATOM 659 O O . PHE A 1 81 ? 4.501 -2.947 12.476 1.00 92.56 81 PHE A O 1
ATOM 666 N N . ASN A 1 82 ? 3.578 -4.587 13.697 1.00 94.38 82 ASN A N 1
ATOM 667 C CA . ASN A 1 82 ? 4.796 -4.846 14.467 1.00 94.38 82 ASN A CA 1
ATOM 668 C C . ASN A 1 82 ? 5.923 -5.403 13.593 1.00 94.38 82 ASN A C 1
ATOM 670 O O . ASN A 1 82 ? 7.070 -4.968 13.722 1.00 94.38 82 ASN A O 1
ATOM 674 N N . ARG A 1 83 ? 5.602 -6.332 12.682 1.00 93.06 83 ARG A N 1
ATOM 675 C CA . ARG A 1 83 ? 6.579 -6.896 11.744 1.00 93.06 83 ARG A CA 1
ATOM 676 C C . ARG A 1 83 ? 7.159 -5.813 10.842 1.00 93.06 83 ARG A C 1
ATOM 678 O O . ARG A 1 83 ? 8.374 -5.701 10.734 1.00 93.06 83 ARG A O 1
ATOM 685 N N . ASP A 1 84 ? 6.306 -4.973 10.274 1.00 91.06 84 ASP A N 1
ATOM 686 C CA . ASP A 1 84 ? 6.707 -3.854 9.428 1.00 91.06 84 ASP A CA 1
ATOM 687 C C . ASP A 1 84 ? 7.659 -2.883 10.144 1.00 91.06 84 ASP A C 1
ATOM 689 O O . ASP A 1 84 ? 8.657 -2.440 9.574 1.00 91.06 84 ASP A O 1
ATOM 693 N N . ASN A 1 85 ? 7.359 -2.535 11.401 1.00 91.69 85 ASN A N 1
ATOM 694 C CA . ASN A 1 85 ? 8.217 -1.659 12.201 1.00 91.69 85 ASN A CA 1
ATOM 695 C C . ASN A 1 85 ? 9.564 -2.313 12.528 1.00 91.69 85 ASN A C 1
ATOM 697 O O . ASN A 1 85 ? 10.589 -1.627 12.541 1.00 91.69 85 ASN A O 1
ATOM 701 N N . PHE A 1 86 ? 9.570 -3.625 12.770 1.00 93.88 86 PHE A N 1
ATOM 702 C CA . PHE A 1 86 ? 10.797 -4.389 12.952 1.00 93.88 86 PHE A CA 1
ATOM 703 C C . PHE A 1 86 ? 11.660 -4.361 11.685 1.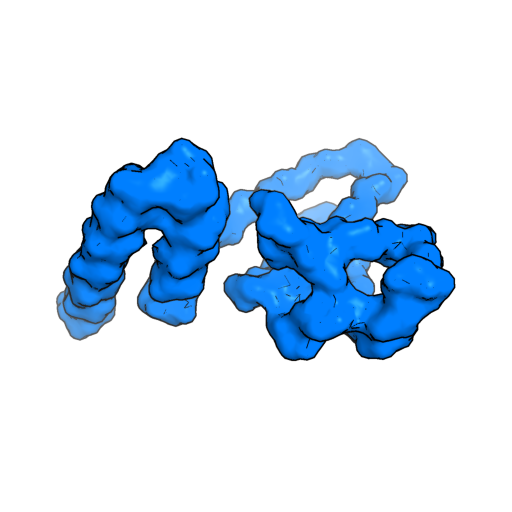00 93.88 86 PHE A C 1
ATOM 705 O O . PHE A 1 86 ? 12.826 -3.978 11.766 1.00 93.88 86 PHE A O 1
ATOM 712 N N . GLU A 1 87 ? 11.096 -4.687 10.518 1.00 91.00 87 GLU A N 1
ATOM 713 C CA . GLU A 1 87 ? 11.832 -4.723 9.245 1.00 91.00 87 GLU A CA 1
ATOM 714 C C . GLU A 1 87 ? 12.438 -3.358 8.885 1.00 91.00 87 GLU A C 1
ATOM 716 O O . GLU A 1 87 ? 13.600 -3.276 8.491 1.00 91.00 87 GLU A O 1
ATOM 721 N N . LEU A 1 88 ? 11.701 -2.265 9.114 1.00 87.75 88 LEU A N 1
ATOM 722 C CA . LEU A 1 88 ? 12.206 -0.905 8.888 1.00 87.75 88 LEU A CA 1
ATOM 723 C C . LEU A 1 88 ? 13.396 -0.549 9.792 1.00 87.75 88 LEU A C 1
ATOM 725 O O . LEU A 1 88 ? 14.283 0.209 9.394 1.00 87.75 88 LEU A O 1
ATOM 729 N N . ARG A 1 89 ? 13.414 -1.058 11.029 1.00 90.44 89 ARG A N 1
ATOM 730 C CA . ARG A 1 89 ? 14.405 -0.669 12.043 1.00 90.44 89 ARG A CA 1
ATOM 731 C C . ARG A 1 89 ? 15.575 -1.634 12.148 1.00 90.44 89 ARG A C 1
ATOM 733 O O . ARG A 1 89 ? 16.651 -1.189 12.538 1.00 90.44 89 ARG A O 1
ATOM 740 N N . ARG A 1 90 ? 15.417 -2.914 11.795 1.00 91.69 90 ARG A N 1
ATOM 741 C CA . ARG A 1 90 ? 16.423 -3.959 12.066 1.00 91.69 90 ARG A CA 1
ATOM 742 C C . ARG A 1 90 ? 17.791 -3.670 11.454 1.00 91.69 90 ARG A C 1
ATOM 744 O O . ARG A 1 90 ? 18.798 -4.071 12.019 1.00 91.69 90 ARG A O 1
ATOM 751 N N . HIS A 1 91 ? 17.827 -2.952 10.333 1.00 87.12 91 HIS A N 1
ATOM 752 C CA . HIS A 1 91 ? 19.070 -2.599 9.651 1.00 87.12 91 HIS A CA 1
ATOM 753 C C . HIS A 1 91 ? 19.845 -1.471 10.342 1.00 87.12 91 HIS A C 1
ATOM 755 O O . HIS A 1 91 ? 21.070 -1.481 10.320 1.00 87.12 91 HIS A O 1
ATOM 761 N N . LYS A 1 92 ? 19.148 -0.503 10.955 1.00 89.75 92 LYS A N 1
ATOM 762 C CA . LYS A 1 92 ? 19.772 0.674 11.591 1.00 89.75 92 LYS A CA 1
ATOM 763 C C . LYS A 1 92 ? 19.892 0.540 13.110 1.00 89.75 92 LYS A C 1
ATOM 765 O O . LYS A 1 92 ? 20.859 1.010 13.696 1.00 89.75 92 LYS A O 1
ATOM 770 N N . HIS A 1 93 ? 18.915 -0.102 13.749 1.00 93.56 93 HIS A N 1
ATOM 771 C CA . HIS A 1 93 ? 18.784 -0.205 15.203 1.00 93.56 93 HIS A CA 1
ATOM 772 C C . HIS A 1 93 ? 18.279 -1.605 15.616 1.00 93.56 93 HIS A C 1
ATOM 774 O O . HIS A 1 93 ? 17.148 -1.732 16.090 1.00 93.56 93 HIS A O 1
ATOM 780 N N . PRO A 1 94 ? 19.083 -2.673 15.456 1.00 94.00 94 PRO A N 1
ATOM 781 C CA . PRO A 1 94 ? 18.631 -4.058 15.640 1.00 94.00 94 PRO A CA 1
ATOM 782 C C . PRO A 1 94 ? 18.136 -4.368 17.059 1.00 94.00 94 PRO A C 1
ATOM 784 O O . PRO A 1 94 ? 17.100 -5.011 17.216 1.00 94.00 94 PRO A O 1
ATOM 787 N N . ALA A 1 95 ? 18.818 -3.866 18.094 1.00 95.94 95 ALA A N 1
ATOM 788 C CA . ALA A 1 95 ? 18.405 -4.073 19.484 1.00 95.94 95 ALA A CA 1
ATOM 789 C C . ALA A 1 95 ? 17.047 -3.415 19.784 1.00 95.94 95 ALA A C 1
ATOM 791 O O . ALA A 1 95 ? 16.164 -4.040 20.369 1.00 95.94 95 ALA A O 1
ATOM 792 N N . VAL A 1 96 ? 16.853 -2.176 19.315 1.00 95.38 96 VAL A N 1
ATOM 793 C CA . VAL A 1 96 ? 15.577 -1.458 19.451 1.00 95.38 96 VAL A CA 1
ATOM 794 C C . VAL A 1 96 ? 14.481 -2.173 18.666 1.00 95.38 96 VAL A C 1
ATOM 796 O O . VAL A 1 96 ? 13.386 -2.358 19.187 1.00 95.38 96 VAL A O 1
ATOM 799 N N . ALA A 1 97 ? 14.774 -2.620 17.441 1.00 95.00 97 ALA A N 1
ATOM 800 C CA . ALA A 1 97 ? 13.831 -3.372 16.621 1.00 95.00 97 ALA A CA 1
ATOM 801 C C . ALA A 1 97 ? 13.333 -4.620 17.366 1.00 95.00 97 ALA A C 1
ATOM 803 O O . ALA A 1 97 ? 12.123 -4.796 17.510 1.00 95.00 97 ALA A O 1
ATOM 804 N N . LEU A 1 98 ? 14.245 -5.429 17.915 1.00 96.38 98 LEU A N 1
ATOM 805 C CA . LEU A 1 98 ? 13.892 -6.635 18.663 1.00 96.38 98 LEU A CA 1
ATOM 806 C C . LEU A 1 98 ? 13.087 -6.320 19.932 1.00 96.38 98 LEU A C 1
ATOM 808 O O . LEU A 1 98 ? 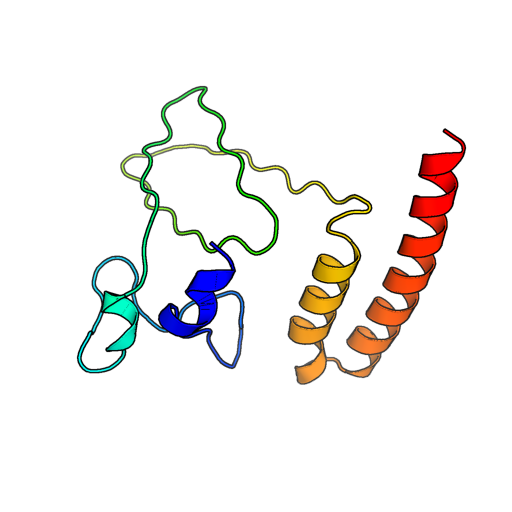12.053 -6.944 20.162 1.00 96.38 98 LEU A O 1
ATOM 812 N N . ALA A 1 99 ? 13.513 -5.325 20.717 1.00 96.12 99 ALA A N 1
ATOM 813 C CA . ALA A 1 99 ? 12.802 -4.908 21.925 1.00 96.12 99 ALA A CA 1
ATOM 814 C C . ALA A 1 99 ? 11.366 -4.456 21.611 1.00 96.12 99 ALA A C 1
ATOM 816 O O . ALA A 1 99 ? 10.418 -4.881 22.270 1.00 96.12 99 ALA A O 1
ATOM 817 N N . THR A 1 100 ? 11.188 -3.646 20.561 1.00 95.31 100 THR A N 1
ATOM 818 C CA . THR A 1 100 ? 9.859 -3.175 20.144 1.00 95.31 100 THR A CA 1
ATOM 819 C C . THR A 1 100 ? 8.978 -4.290 19.587 1.00 95.31 100 THR A C 1
ATOM 821 O O . THR A 1 100 ? 7.781 -4.289 19.857 1.00 95.31 100 THR A O 1
ATOM 824 N N . LEU A 1 101 ? 9.548 -5.273 18.879 1.00 96.44 101 LEU A N 1
ATOM 825 C CA . LEU A 1 101 ? 8.808 -6.442 18.400 1.00 96.44 101 LEU A CA 1
ATOM 826 C C . LEU A 1 101 ? 8.325 -7.319 19.562 1.00 96.44 101 LEU A C 1
ATOM 828 O O . LEU A 1 101 ? 7.164 -7.730 19.579 1.00 96.44 101 LEU A O 1
ATOM 832 N N . ALA A 1 102 ? 9.196 -7.585 20.540 1.00 96.38 102 ALA A N 1
ATOM 833 C CA . ALA A 1 102 ? 8.849 -8.366 21.724 1.00 96.38 102 ALA A CA 1
ATOM 834 C C . ALA A 1 102 ? 7.742 -7.676 22.535 1.00 96.38 102 ALA A C 1
ATOM 836 O O . ALA A 1 102 ? 6.714 -8.289 22.824 1.00 96.38 102 ALA A O 1
ATOM 837 N N . TYR A 1 103 ? 7.909 -6.379 22.811 1.00 95.81 103 TYR A N 1
ATOM 838 C CA . TYR A 1 103 ? 6.897 -5.565 23.482 1.00 95.81 103 TYR A CA 1
ATOM 839 C C . TYR A 1 103 ? 5.565 -5.561 22.722 1.00 95.81 103 TYR A C 1
ATOM 841 O O . TYR A 1 103 ? 4.523 -5.862 23.302 1.00 95.81 103 TYR A O 1
ATOM 849 N N . GLY A 1 104 ? 5.598 -5.282 21.415 1.00 95.62 104 GLY A N 1
ATOM 850 C CA . GLY A 1 104 ? 4.408 -5.255 20.568 1.00 95.62 104 GLY A CA 1
ATOM 851 C C . GLY A 1 104 ? 3.675 -6.596 20.552 1.00 95.62 104 GLY A C 1
ATOM 852 O O . GLY A 1 104 ? 2.449 -6.623 20.618 1.00 95.62 104 GLY A O 1
ATOM 853 N N . THR A 1 105 ? 4.402 -7.714 20.551 1.00 95.50 105 THR A N 1
ATOM 854 C CA . THR A 1 105 ? 3.805 -9.059 20.600 1.00 95.50 105 THR A CA 1
ATOM 855 C C . THR A 1 105 ? 3.038 -9.284 21.906 1.00 95.50 105 THR A C 1
ATOM 857 O O . THR A 1 105 ? 1.873 -9.677 21.870 1.00 95.50 105 THR A O 1
ATOM 860 N N . VAL A 1 106 ? 3.645 -8.971 23.056 1.00 95.38 106 VAL A N 1
ATOM 861 C CA . VAL A 1 106 ? 2.995 -9.109 24.375 1.00 95.38 106 VAL A CA 1
ATOM 862 C C . VAL A 1 106 ? 1.781 -8.186 24.495 1.00 95.38 106 VAL A C 1
ATOM 864 O O . VAL A 1 106 ? 0.706 -8.632 24.896 1.00 95.38 106 VAL A O 1
ATOM 867 N N . LEU A 1 107 ? 1.925 -6.921 24.088 1.00 93.06 107 LEU A N 1
ATOM 868 C CA . LEU A 1 107 ? 0.834 -5.947 24.082 1.00 93.06 107 LEU A CA 1
ATOM 869 C C . LEU A 1 107 ? -0.338 -6.421 23.210 1.00 93.06 107 LEU A C 1
ATOM 871 O O . LEU A 1 107 ? -1.487 -6.316 23.624 1.00 93.06 107 LEU A O 1
ATOM 875 N N . GLY A 1 108 ? -0.058 -7.008 22.044 1.00 92.38 108 GLY A N 1
ATOM 876 C CA . GLY A 1 108 ? -1.088 -7.547 21.153 1.00 92.38 108 GLY A CA 1
ATOM 877 C C . GLY A 1 108 ? -1.905 -8.667 21.789 1.00 92.38 108 GLY A C 1
ATOM 878 O O . GLY A 1 108 ? -3.130 -8.681 21.680 1.00 92.38 108 GLY A O 1
ATOM 879 N N . HIS A 1 109 ? -1.245 -9.581 22.507 1.00 91.88 109 HIS A N 1
ATOM 880 C CA . HIS A 1 109 ? -1.944 -10.620 23.263 1.00 91.88 109 HIS A CA 1
ATOM 881 C C . HIS A 1 109 ? -2.825 -10.034 24.369 1.00 91.88 109 HIS A C 1
ATOM 883 O O . HIS A 1 109 ? -3.947 -10.500 24.556 1.00 91.88 109 HIS A O 1
ATOM 889 N N . TRP A 1 110 ? -2.349 -9.006 25.076 1.00 89.69 110 TRP A N 1
ATOM 890 C CA . TRP A 1 110 ? -3.126 -8.347 26.124 1.00 89.69 110 TRP A CA 1
ATOM 891 C C . TRP A 1 110 ? -4.347 -7.598 25.574 1.00 89.69 110 TRP A C 1
ATOM 893 O O . TRP A 1 110 ? -5.452 -7.813 26.069 1.00 89.69 110 TRP A O 1
ATOM 903 N N . LEU A 1 111 ? -4.182 -6.812 24.505 1.00 87.94 111 LEU A N 1
ATOM 904 C CA . LEU A 1 111 ? -5.283 -6.102 23.842 1.00 87.94 111 LEU A CA 1
ATOM 905 C C . LEU A 1 111 ? -6.358 -7.070 23.337 1.00 87.94 111 LEU A C 1
ATOM 907 O O . LEU A 1 111 ? -7.539 -6.864 23.595 1.00 87.94 111 LEU A O 1
ATOM 911 N N . LYS A 1 112 ? -5.951 -8.186 22.719 1.00 87.44 112 LYS A N 1
ATOM 912 C CA . LYS A 1 112 ? -6.876 -9.238 22.276 1.00 87.44 112 LYS A CA 1
ATOM 913 C C . LYS A 1 112 ? -7.650 -9.876 23.432 1.00 87.44 112 LYS A C 1
ATOM 915 O O . LYS A 1 112 ? -8.791 -10.292 23.253 1.00 87.44 112 LYS A O 1
ATOM 920 N N . MET A 1 113 ? -7.039 -10.012 24.610 1.00 88.25 113 MET A N 1
ATOM 921 C CA . MET A 1 113 ? -7.769 -10.470 25.794 1.00 88.25 113 MET A CA 1
ATOM 922 C C . MET A 1 113 ? -8.772 -9.411 26.248 1.00 88.25 113 MET A C 1
ATOM 924 O O . MET A 1 113 ? -9.924 -9.754 26.473 1.00 88.25 113 MET A O 1
ATOM 928 N N . GLN A 1 114 ? -8.369 -8.140 26.321 1.00 85.69 114 GLN A N 1
ATOM 929 C CA . GLN A 1 114 ? -9.258 -7.043 26.702 1.00 85.69 114 GLN A CA 1
ATOM 930 C C . GLN A 1 114 ? -10.485 -6.944 25.781 1.00 85.69 114 GLN A C 1
ATOM 932 O O . GLN A 1 114 ? -11.597 -6.842 26.281 1.00 85.69 114 GLN A O 1
AT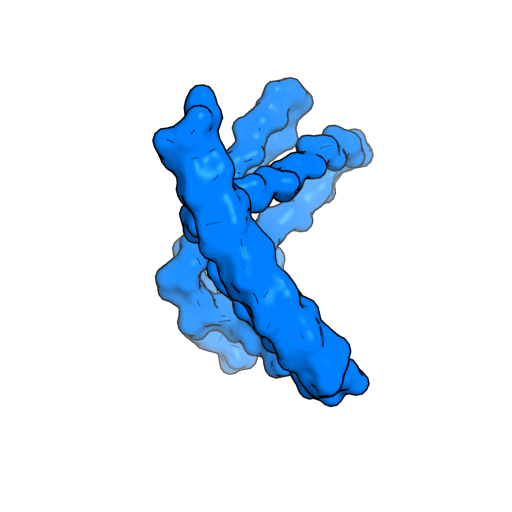OM 937 N N . GLU A 1 115 ? -10.302 -7.036 24.460 1.00 81.06 115 GLU A N 1
ATOM 938 C CA . GLU A 1 115 ? -11.397 -6.975 23.475 1.00 81.06 115 GLU A CA 1
ATOM 939 C C . GLU A 1 115 ? -12.409 -8.123 23.610 1.00 81.06 115 GLU A C 1
ATOM 941 O O . GLU A 1 115 ? -13.556 -7.971 23.213 1.00 81.06 115 GLU A O 1
ATOM 946 N N . LYS A 1 116 ? -12.018 -9.268 24.182 1.00 81.50 116 LYS A N 1
ATOM 947 C CA . LYS A 1 116 ? -12.935 -10.394 24.425 1.00 81.50 116 LYS A CA 1
ATOM 948 C C . LYS A 1 116 ? -13.786 -10.237 25.686 1.00 81.50 116 LYS A C 1
ATOM 950 O O . LYS A 1 116 ? -14.748 -10.984 25.846 1.00 81.50 116 LYS A O 1
ATOM 955 N N . PHE A 1 117 ? -13.391 -9.346 26.593 1.00 74.75 117 PHE A N 1
ATOM 956 C CA . PHE A 1 117 ? -14.062 -9.111 27.876 1.00 74.75 117 PHE A CA 1
ATOM 957 C C . PHE A 1 117 ? -14.694 -7.713 27.978 1.00 74.75 117 PHE A C 1
ATOM 959 O O . PHE A 1 117 ? -15.249 -7.385 29.026 1.00 74.75 117 PHE A O 1
ATOM 966 N N . ALA A 1 118 ? -14.589 -6.907 26.920 1.00 63.94 118 ALA A N 1
ATOM 967 C CA . ALA A 1 118 ? -15.286 -5.636 26.736 1.00 63.94 118 ALA A CA 1
ATOM 968 C C . ALA A 1 118 ? -16.561 -5.850 25.909 1.00 63.94 118 ALA A C 1
ATOM 970 O O . ALA A 1 118 ? -17.544 -5.125 26.176 1.00 63.94 118 ALA A O 1
#

Secondary structure (DSSP, 8-state):
-GGGGGGS-B-SS-TTSBSS-SSS--TTT-GGGGG---------TT------TT-------SSS----------HHHHHHHHHHHHHHHHTT-HHHHHHHHHHHHHHHHHHHHHHHH-